Protein AF-A0A256W414-F1 (afdb_monomer)

Nearest PDB structures (foldseek):
  5o68-assembly1_C  TM=7.075E-01  e=1.251E+00  Pseudomonas sp. UK4
  5d5d-assembly1_A  TM=4.724E-01  e=5.550E-01  Pseudomonas aeruginosa PAO1
  7q5c-assembly1_XXX  TM=4.620E-01  e=3.123E+00  Escherichia coli K-12
  4rhb-assembly1_A  TM=3.582E-01  e=7.796E+00  Escherichia coli K-12

Structure (mmCIF, N/CA/C/O backbone):
data_AF-A0A256W414-F1
#
_entry.id   AF-A0A256W414-F1
#
loop_
_atom_site.group_PDB
_atom_site.id
_atom_site.type_symbol
_atom_site.label_atom_id
_atom_site.label_alt_id
_atom_site.label_comp_id
_atom_site.label_asym_id
_atom_site.label_entity_id
_atom_site.label_seq_id
_atom_site.pdbx_PDB_ins_code
_atom_site.Cartn_x
_atom_site.Cartn_y
_atom_site.Cartn_z
_atom_site.occupancy
_atom_site.B_iso_or_equiv
_atom_site.auth_seq_id
_atom_site.auth_comp_id
_atom_site.auth_asym_id
_atom_site.auth_atom_id
_atom_site.pdbx_PDB_model_num
ATOM 1 N N . MET A 1 1 ? -5.675 -9.596 -7.237 1.00 72.69 1 MET A N 1
ATOM 2 C CA . MET A 1 1 ? -6.186 -10.641 -6.319 1.00 72.69 1 MET A CA 1
ATOM 3 C C . MET A 1 1 ? -5.825 -10.254 -4.893 1.00 72.69 1 MET A C 1
ATOM 5 O O . MET A 1 1 ? -4.683 -9.869 -4.674 1.00 72.69 1 MET A O 1
ATOM 9 N N . ILE A 1 2 ? -6.773 -10.316 -3.954 1.00 82.19 2 ILE A N 1
ATOM 10 C CA . ILE A 1 2 ? -6.550 -9.974 -2.540 1.00 82.19 2 ILE A CA 1
ATOM 11 C C . ILE A 1 2 ? -6.856 -11.203 -1.688 1.00 82.19 2 ILE A C 1
ATOM 13 O O . ILE A 1 2 ? -7.938 -11.774 -1.798 1.00 82.19 2 ILE A O 1
ATOM 17 N N . THR A 1 3 ? -5.923 -11.563 -0.814 1.00 87.69 3 THR A N 1
ATOM 18 C CA . THR A 1 3 ? -6.083 -12.622 0.183 1.00 87.69 3 THR A CA 1
ATOM 19 C C . THR A 1 3 ? -5.864 -12.008 1.556 1.00 87.69 3 THR A C 1
ATOM 21 O O . THR A 1 3 ? -4.843 -11.363 1.788 1.00 87.69 3 THR A O 1
ATOM 24 N N . SER A 1 4 ? -6.806 -12.178 2.485 1.00 86.12 4 SER A N 1
ATOM 25 C CA . SER A 1 4 ? -6.678 -11.611 3.831 1.00 86.12 4 SER A CA 1
ATOM 26 C C . SER A 1 4 ? -7.163 -12.548 4.922 1.00 86.12 4 SER A C 1
ATOM 28 O O . SER A 1 4 ? -8.216 -13.164 4.788 1.00 86.12 4 SER A O 1
ATOM 30 N N . VAL A 1 5 ? -6.434 -12.564 6.033 1.00 89.31 5 VAL A N 1
ATOM 31 C CA . VAL A 1 5 ? -6.799 -13.228 7.283 1.00 89.31 5 VAL A CA 1
ATOM 32 C C . VAL A 1 5 ? -6.958 -12.149 8.351 1.00 89.31 5 VAL A C 1
ATOM 34 O O . VAL A 1 5 ? -6.053 -11.340 8.562 1.00 89.31 5 VAL A O 1
ATOM 37 N N . LYS A 1 6 ? -8.112 -12.105 9.024 1.00 87.25 6 LYS A N 1
ATOM 38 C CA . LYS A 1 6 ? -8.404 -11.126 10.081 1.00 87.25 6 LYS A CA 1
ATOM 39 C C . LYS A 1 6 ? -8.876 -11.832 11.352 1.00 87.25 6 LYS A C 1
ATOM 41 O O . LYS A 1 6 ? -9.764 -12.674 11.313 1.00 87.25 6 LYS A O 1
ATOM 46 N N . SER A 1 7 ? -8.277 -11.453 12.473 1.00 88.44 7 SER A N 1
ATOM 47 C CA . SER A 1 7 ? -8.686 -11.772 13.841 1.00 88.44 7 SER A CA 1
ATOM 48 C C . SER A 1 7 ? -9.165 -10.489 14.536 1.00 88.44 7 SER A C 1
ATOM 50 O O . SER A 1 7 ? -9.077 -9.399 13.972 1.00 88.44 7 SER A O 1
ATOM 52 N N . LYS A 1 8 ? -9.647 -10.586 15.781 1.00 85.00 8 LYS A N 1
ATOM 53 C CA . LYS A 1 8 ? -10.112 -9.424 16.564 1.00 85.00 8 LYS A CA 1
ATOM 54 C C . LYS A 1 8 ? -9.035 -8.347 16.752 1.00 85.00 8 LYS A C 1
ATOM 56 O O . LYS A 1 8 ? -9.370 -7.177 16.859 1.00 85.00 8 LYS A O 1
ATOM 61 N N . ARG A 1 9 ? -7.760 -8.744 16.816 1.00 89.50 9 ARG A N 1
ATOM 62 C CA . ARG A 1 9 ? -6.627 -7.842 17.105 1.00 89.50 9 ARG A CA 1
ATOM 63 C C . ARG A 1 9 ? -5.628 -7.685 15.968 1.00 89.50 9 ARG A C 1
ATOM 65 O O . ARG A 1 9 ? -4.828 -6.759 16.007 1.00 89.50 9 ARG A O 1
ATOM 72 N N . TYR A 1 10 ? -5.652 -8.581 14.987 1.00 92.38 10 TYR A N 1
ATOM 73 C CA . TYR A 1 10 ? -4.625 -8.654 13.953 1.00 92.38 10 TYR A CA 1
ATOM 74 C C . TYR A 1 10 ? -5.253 -8.849 12.586 1.00 92.38 10 TYR A C 1
ATOM 76 O O . TYR A 1 10 ? -6.241 -9.570 12.445 1.00 92.38 10 TYR A O 1
ATOM 84 N N . ARG A 1 11 ? -4.638 -8.264 11.567 1.00 92.25 11 ARG A N 1
ATOM 85 C CA . ARG A 1 11 ? -4.985 -8.483 10.169 1.00 92.25 11 ARG A CA 1
ATOM 86 C C . ARG A 1 11 ? -3.710 -8.712 9.383 1.00 92.25 11 ARG A C 1
ATOM 88 O O . ARG A 1 11 ? -2.759 -7.960 9.528 1.00 92.25 11 ARG A O 1
ATOM 95 N N . ILE A 1 12 ? -3.706 -9.717 8.527 1.00 93.75 12 ILE A N 1
ATOM 96 C CA . ILE A 1 12 ? -2.666 -9.894 7.522 1.00 93.75 12 ILE A CA 1
ATOM 97 C C . ILE A 1 12 ? -3.370 -9.943 6.179 1.00 93.75 12 ILE A C 1
ATOM 99 O O . ILE A 1 12 ? -4.326 -10.698 6.005 1.00 93.75 12 ILE A O 1
ATOM 103 N N . ALA A 1 13 ? -2.944 -9.112 5.239 1.00 93.06 13 ALA A N 1
ATOM 104 C CA . ALA A 1 13 ? -3.463 -9.134 3.884 1.00 93.06 13 ALA A CA 1
ATOM 105 C C . ALA A 1 13 ? -2.317 -9.080 2.883 1.00 93.06 13 ALA A C 1
ATOM 107 O O . ALA A 1 13 ? -1.340 -8.367 3.087 1.00 93.06 13 ALA A O 1
ATOM 108 N N . ALA A 1 14 ? -2.465 -9.828 1.801 1.00 93.12 14 ALA A N 1
ATOM 109 C CA . ALA A 1 14 ? -1.605 -9.767 0.641 1.00 93.12 14 ALA A CA 1
ATOM 110 C C . ALA A 1 14 ? -2.466 -9.431 -0.576 1.00 93.12 14 ALA A C 1
ATOM 112 O O . ALA A 1 14 ? -3.554 -9.975 -0.768 1.00 93.12 14 ALA A O 1
ATOM 113 N N . GLU A 1 15 ? -1.984 -8.512 -1.390 1.00 93.31 15 GLU A N 1
ATOM 114 C CA . GLU A 1 15 ? -2.635 -8.030 -2.590 1.00 93.31 15 GLU A CA 1
ATOM 115 C C . GLU A 1 15 ? -1.622 -8.071 -3.728 1.00 93.31 15 GLU A C 1
ATOM 117 O O . GLU A 1 15 ? -0.517 -7.546 -3.618 1.00 93.31 15 GLU A O 1
ATOM 122 N N . VAL A 1 16 ? -2.013 -8.722 -4.818 1.00 92.56 16 VAL A N 1
ATOM 123 C CA . VAL A 1 16 ? -1.269 -8.720 -6.075 1.00 92.56 16 VAL A CA 1
ATOM 124 C C . VAL A 1 16 ? -2.096 -7.959 -7.092 1.00 92.56 16 VAL A C 1
ATOM 126 O O . VAL A 1 16 ? -3.237 -8.345 -7.376 1.00 92.56 16 VAL A O 1
ATOM 129 N N . LEU A 1 17 ? -1.535 -6.884 -7.631 1.00 91.81 17 LEU A N 1
ATOM 130 C CA . LEU A 1 17 ? -2.190 -6.022 -8.601 1.00 91.81 17 LEU A CA 1
ATOM 131 C C . LEU A 1 17 ? -1.312 -5.896 -9.841 1.00 91.81 17 LEU A C 1
ATOM 133 O O . LEU A 1 17 ? -0.182 -5.429 -9.765 1.00 91.81 17 LEU A O 1
ATOM 137 N N . TYR A 1 18 ? -1.838 -6.314 -10.984 1.00 90.50 18 TYR A N 1
ATOM 138 C CA . TYR A 1 18 ? -1.239 -5.987 -12.270 1.00 90.50 18 TYR A CA 1
ATOM 139 C C . TYR A 1 18 ? -1.735 -4.604 -12.683 1.00 90.50 18 TYR A C 1
ATOM 141 O O . TYR A 1 18 ? -2.939 -4.349 -12.689 1.00 90.50 18 TYR A O 1
ATOM 149 N N . ASN A 1 19 ? -0.801 -3.704 -12.961 1.00 87.56 19 ASN A N 1
ATOM 150 C CA . ASN A 1 19 ? -1.082 -2.330 -13.324 1.00 87.56 19 ASN A CA 1
ATOM 151 C C . ASN A 1 19 ? -0.631 -2.112 -14.766 1.00 87.56 19 ASN A C 1
ATOM 153 O O . ASN A 1 19 ? 0.549 -1.837 -15.000 1.00 87.56 19 ASN A O 1
ATOM 157 N N . TYR A 1 20 ? -1.586 -2.239 -15.687 1.00 87.25 20 TYR A N 1
ATOM 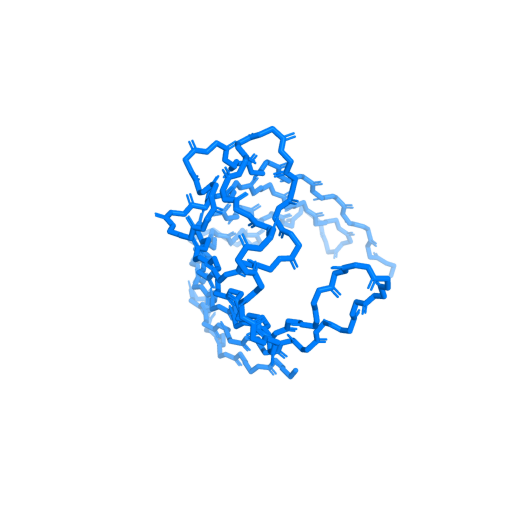158 C CA . TYR A 1 20 ? -1.403 -1.873 -17.086 1.00 87.25 20 TYR A CA 1
ATOM 159 C C . TYR A 1 20 ? -1.188 -0.363 -17.180 1.00 87.25 20 TYR A C 1
ATOM 161 O O . TYR A 1 20 ? -1.997 0.411 -16.652 1.00 87.25 20 TYR A O 1
ATOM 169 N N . ARG A 1 21 ? -0.085 0.060 -17.791 1.00 82.19 21 ARG A N 1
ATOM 170 C CA . ARG A 1 21 ? 0.241 1.475 -17.987 1.00 82.19 21 ARG A CA 1
ATOM 171 C C . ARG A 1 21 ? 0.434 1.740 -19.478 1.00 82.19 21 ARG A C 1
ATOM 173 O O . ARG A 1 21 ? 0.844 0.868 -20.227 1.00 82.19 21 ARG A O 1
ATOM 180 N N . ALA A 1 22 ? 0.042 2.932 -19.913 1.00 75.94 22 ALA A N 1
ATOM 181 C CA . ALA A 1 22 ? 0.145 3.341 -21.308 1.00 75.94 22 ALA A CA 1
ATOM 182 C C . ALA A 1 22 ? 1.381 4.227 -21.532 1.00 75.94 22 ALA A C 1
ATOM 184 O O . ALA A 1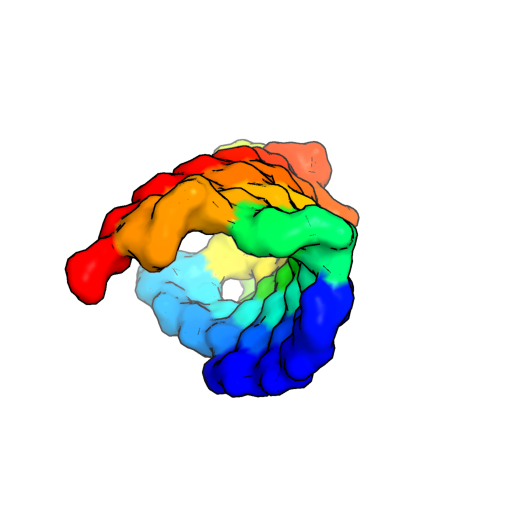 22 ? 1.986 4.719 -20.577 1.00 75.94 22 ALA A O 1
ATOM 185 N N . GLU A 1 23 ? 1.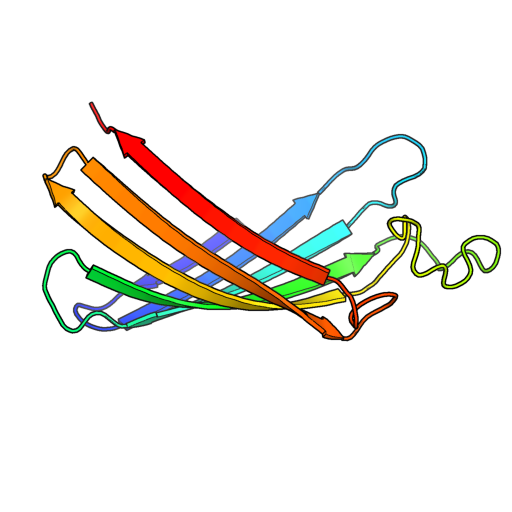677 4.479 -22.809 1.00 73.44 23 GLU A N 1
ATOM 186 C CA . GLU A 1 23 ? 2.718 5.401 -23.278 1.00 73.44 23 GLU A CA 1
ATOM 187 C C . GLU A 1 23 ? 4.137 4.943 -22.909 1.00 73.44 23 GLU A C 1
ATOM 189 O O . GLU A 1 23 ? 4.547 3.849 -23.284 1.00 73.44 23 GLU A O 1
ATOM 194 N N . GLU A 1 24 ? 4.905 5.790 -22.226 1.00 67.81 24 GLU A N 1
ATOM 195 C CA . GLU A 1 24 ? 6.301 5.537 -21.868 1.00 67.81 24 GLU A CA 1
ATOM 196 C C . GLU A 1 24 ? 6.433 4.754 -20.554 1.00 67.81 24 GLU A C 1
ATOM 198 O O . GLU A 1 24 ? 7.535 4.397 -20.157 1.00 67.81 24 GLU A O 1
ATOM 203 N N . PHE A 1 25 ? 5.334 4.467 -19.852 1.00 73.50 25 PHE A N 1
ATOM 204 C CA . PHE A 1 25 ? 5.384 3.738 -18.589 1.00 73.50 25 PHE A CA 1
ATOM 205 C C . PHE A 1 25 ? 5.296 2.232 -18.808 1.00 73.50 25 PHE A C 1
ATOM 207 O O . PHE A 1 25 ? 4.273 1.728 -19.260 1.00 73.50 25 PHE A O 1
ATOM 214 N N . SER A 1 26 ? 6.315 1.517 -18.341 1.00 80.50 26 SER A N 1
ATOM 215 C CA . SER A 1 26 ? 6.308 0.052 -18.309 1.00 80.50 26 SER A CA 1
ATOM 216 C C . SER A 1 26 ? 5.121 -0.527 -17.555 1.00 80.50 26 SER A C 1
ATOM 218 O O . SER A 1 26 ? 4.723 -0.022 -16.502 1.00 80.50 26 SER A O 1
ATOM 220 N N . ASP A 1 27 ? 4.611 -1.666 -17.988 1.00 87.94 27 ASP A N 1
ATOM 221 C CA . ASP A 1 27 ? 3.704 -2.430 -17.139 1.00 87.94 27 ASP A CA 1
ATOM 222 C C . ASP A 1 27 ? 4.378 -2.843 -15.829 1.00 87.94 27 ASP A C 1
ATOM 224 O O . ASP A 1 27 ? 5.577 -3.137 -15.769 1.00 87.94 27 ASP A O 1
ATOM 228 N N . ARG A 1 28 ? 3.596 -2.872 -14.744 1.00 88.31 28 ARG A N 1
ATOM 229 C CA . ARG A 1 28 ? 4.114 -3.283 -13.435 1.00 88.31 28 ARG A CA 1
ATOM 230 C C . ARG A 1 28 ? 3.200 -4.246 -12.705 1.00 88.31 28 ARG A C 1
ATOM 232 O O . ARG A 1 28 ? 1.978 -4.108 -12.709 1.00 88.31 28 ARG A O 1
ATOM 239 N N . LEU A 1 29 ? 3.820 -5.165 -11.984 1.00 90.94 29 LEU A N 1
ATOM 240 C CA . LEU A 1 29 ? 3.183 -6.014 -10.996 1.00 90.94 29 LEU A CA 1
ATOM 241 C C . LEU A 1 29 ? 3.463 -5.448 -9.602 1.00 90.94 29 LEU A C 1
ATOM 243 O O . LEU A 1 29 ? 4.604 -5.232 -9.209 1.00 90.94 29 LEU A O 1
ATOM 247 N N . LEU A 1 30 ? 2.405 -5.174 -8.852 1.00 91.25 30 LEU A N 1
ATOM 248 C CA . LEU A 1 30 ? 2.461 -4.649 -7.496 1.00 91.25 30 LEU A CA 1
ATOM 249 C C . LEU A 1 30 ? 2.134 -5.771 -6.516 1.00 91.25 30 LEU A C 1
ATOM 251 O O . LEU A 1 30 ? 1.024 -6.302 -6.520 1.00 91.25 30 LEU A O 1
ATOM 255 N N . LEU A 1 31 ? 3.091 -6.102 -5.658 1.00 93.69 31 LEU A N 1
ATOM 256 C CA . LEU A 1 31 ? 2.900 -6.960 -4.497 1.00 93.69 31 LEU A CA 1
ATOM 257 C C . LEU A 1 31 ? 2.756 -6.073 -3.272 1.00 93.69 31 LEU A C 1
ATOM 259 O O . LEU A 1 31 ? 3.610 -5.237 -2.999 1.00 93.69 31 LEU A O 1
ATOM 263 N N . LYS A 1 32 ? 1.684 -6.246 -2.518 1.00 94.12 32 LYS A N 1
ATOM 264 C CA . LYS A 1 32 ? 1.387 -5.426 -1.354 1.00 94.12 32 LYS A CA 1
ATOM 265 C C . LYS A 1 32 ? 1.029 -6.318 -0.184 1.00 94.12 32 LYS A C 1
ATOM 267 O O . LYS A 1 32 ? 0.048 -7.049 -0.240 1.00 94.12 32 LYS A O 1
ATOM 272 N N . THR A 1 33 ? 1.793 -6.210 0.887 1.00 95.12 33 THR A N 1
ATOM 273 C CA . THR A 1 33 ? 1.569 -6.926 2.137 1.00 95.12 33 THR A CA 1
ATOM 274 C C . THR A 1 33 ? 1.218 -5.924 3.224 1.00 95.12 33 THR A C 1
ATOM 276 O O . THR A 1 33 ? 1.869 -4.893 3.377 1.00 95.12 33 THR A O 1
ATOM 279 N N . LEU A 1 34 ? 0.166 -6.219 3.974 1.00 94.44 34 LEU A N 1
ATOM 280 C CA . LEU A 1 34 ? -0.384 -5.369 5.015 1.00 94.44 34 LEU A CA 1
ATOM 281 C C . LEU A 1 34 ? -0.471 -6.158 6.314 1.00 94.44 34 LE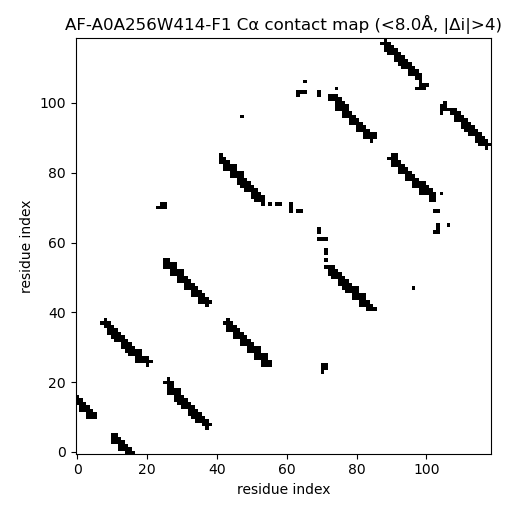U A C 1
ATOM 283 O O . LEU A 1 34 ? -1.047 -7.245 6.344 1.00 94.44 34 LEU A O 1
ATOM 287 N N . PHE A 1 35 ? 0.045 -5.566 7.386 1.00 95.19 35 PHE A N 1
ATOM 288 C CA . PHE A 1 35 ? -0.050 -6.079 8.748 1.00 95.19 35 PHE A CA 1
ATOM 289 C C . PHE A 1 35 ? -0.790 -5.060 9.610 1.00 95.19 35 PHE A C 1
ATOM 291 O O . PHE A 1 35 ? -0.261 -3.995 9.904 1.00 95.19 35 PHE A O 1
ATOM 298 N N . GLY A 1 36 ? -2.026 -5.364 9.985 1.00 94.25 36 GLY A N 1
ATOM 299 C CA . GLY A 1 36 ? -2.881 -4.535 10.824 1.00 94.25 36 GLY A CA 1
ATOM 300 C C . GLY A 1 36 ? -2.880 -4.998 12.275 1.00 94.25 36 GLY A C 1
ATOM 301 O O . GLY A 1 36 ? -2.921 -6.199 12.552 1.00 94.25 36 GLY A O 1
ATOM 302 N N . LEU A 1 37 ? -2.882 -4.039 13.193 1.00 94.75 37 LEU A N 1
ATOM 303 C CA . LEU A 1 37 ? -3.036 -4.229 14.625 1.00 94.75 37 LEU A CA 1
ATOM 304 C C . LEU A 1 37 ? -4.135 -3.302 15.150 1.00 94.75 37 LEU A C 1
ATOM 306 O O . LEU A 1 37 ? -4.135 -2.095 14.903 1.00 94.75 37 LEU A O 1
ATOM 310 N N . THR A 1 38 ? -5.052 -3.880 15.916 1.00 93.44 38 THR A N 1
ATOM 311 C CA . THR A 1 38 ? -6.170 -3.182 16.552 1.00 93.44 38 THR A CA 1
ATOM 312 C C . THR A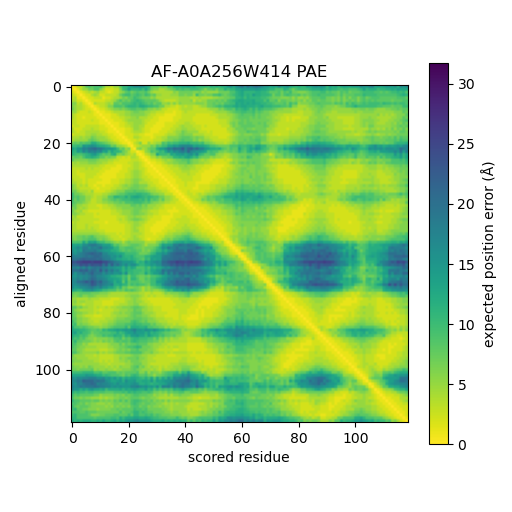 1 38 ? -6.044 -3.329 18.064 1.00 93.44 38 THR A C 1
ATOM 314 O O . THR A 1 38 ? -6.101 -4.440 18.593 1.00 93.44 38 THR A O 1
ATOM 317 N N . SER A 1 39 ? -5.856 -2.199 18.750 1.00 86.75 39 SER A N 1
ATOM 318 C CA . SER A 1 39 ? -5.814 -2.124 20.220 1.00 86.75 39 SER A CA 1
ATOM 319 C C . SER A 1 39 ? -7.118 -1.564 20.797 1.00 86.75 39 SER A C 1
ATOM 321 O O . SER A 1 39 ? -7.624 -2.074 21.793 1.00 86.75 39 SER A O 1
ATOM 323 N N . VAL A 1 40 ? -7.693 -0.560 20.128 1.00 88.75 40 VAL A N 1
ATOM 324 C CA . VAL A 1 40 ? -8.970 0.073 20.484 1.00 88.75 40 VAL A CA 1
ATOM 325 C C . VAL A 1 40 ? -9.994 -0.248 19.402 1.00 88.75 40 VAL A C 1
ATOM 327 O O . VAL A 1 40 ? -9.647 -0.285 18.218 1.00 88.75 40 VAL A O 1
ATOM 330 N N . GLU A 1 41 ? -11.249 -0.475 19.791 1.00 85.38 41 GLU A N 1
ATOM 331 C CA . GLU A 1 41 ? -12.340 -0.679 18.835 1.00 85.38 41 GLU A CA 1
ATOM 332 C C . GLU A 1 41 ? -12.382 0.443 17.793 1.00 85.38 41 GLU A C 1
ATOM 334 O O . GLU A 1 41 ? -12.069 1.597 18.080 1.00 85.38 41 GLU A O 1
ATOM 339 N N . ASN A 1 42 ? -12.737 0.081 16.559 1.00 87.81 42 ASN A N 1
ATOM 340 C CA . ASN A 1 42 ? -12.839 1.005 15.429 1.00 87.81 42 ASN A CA 1
ATOM 341 C C . ASN A 1 42 ? -11.536 1.724 15.038 1.00 87.81 42 ASN A C 1
ATOM 343 O O . ASN A 1 42 ? -11.571 2.657 14.240 1.00 87.81 42 ASN A O 1
ATOM 347 N N . THR A 1 43 ? -10.379 1.267 15.526 1.00 92.12 43 THR A N 1
ATOM 348 C CA . THR A 1 43 ? -9.066 1.758 15.087 1.00 92.12 43 THR A CA 1
ATOM 349 C C . THR A 1 43 ? -8.183 0.621 14.582 1.00 92.12 43 THR A C 1
ATOM 351 O O . THR A 1 43 ? -8.242 -0.512 15.066 1.00 92.12 43 THR A O 1
ATOM 354 N N . GLU A 1 44 ? -7.352 0.898 13.585 1.00 93.44 44 GLU A N 1
ATOM 355 C CA . GLU A 1 44 ? -6.396 -0.074 13.056 1.00 93.44 44 GLU A CA 1
ATOM 356 C C . GLU A 1 44 ? -5.119 0.641 12.618 1.00 93.44 44 GLU A C 1
ATOM 358 O O . GLU A 1 44 ? -5.130 1.430 11.670 1.00 93.44 44 GLU A O 1
ATOM 363 N N . LEU A 1 45 ? -4.011 0.339 13.294 1.00 94.75 45 LEU A N 1
ATOM 364 C CA . LEU A 1 45 ? -2.679 0.706 12.830 1.00 94.75 45 LEU A CA 1
ATOM 365 C C . LEU A 1 45 ? -2.198 -0.379 11.871 1.00 94.75 45 LEU A C 1
ATOM 367 O O . LEU A 1 45 ? -2.182 -1.554 12.220 1.00 94.75 45 LEU A O 1
ATOM 371 N N . GLN A 1 46 ? -1.796 0.001 10.671 1.00 95.06 46 GLN A N 1
ATOM 372 C CA . GLN A 1 46 ? -1.347 -0.906 9.630 1.00 95.06 46 GLN A CA 1
ATOM 373 C C . GLN A 1 46 ? 0.080 -0.572 9.238 1.00 95.06 46 GLN A C 1
ATOM 375 O O . GLN A 1 46 ? 0.401 0.579 8.972 1.00 95.06 46 GLN A O 1
ATOM 380 N N . MET A 1 47 ? 0.912 -1.593 9.143 1.00 95.62 47 MET A N 1
ATOM 381 C CA . MET A 1 47 ? 2.182 -1.551 8.443 1.00 95.62 47 MET A CA 1
ATOM 382 C C . MET A 1 47 ? 1.964 -2.050 7.016 1.00 95.62 47 MET A C 1
ATOM 384 O O . MET A 1 47 ? 1.242 -3.024 6.791 1.00 95.62 47 MET A O 1
ATOM 388 N N . LEU A 1 48 ? 2.581 -1.374 6.057 1.00 94.69 48 LEU A N 1
ATOM 389 C CA . LEU A 1 48 ? 2.465 -1.633 4.633 1.00 94.69 48 LEU A CA 1
ATOM 390 C C . LEU A 1 48 ? 3.855 -1.888 4.056 1.00 94.69 48 LEU A C 1
ATOM 392 O O . LEU A 1 48 ? 4.750 -1.064 4.209 1.00 94.69 48 LEU A O 1
ATOM 396 N N . ILE A 1 49 ? 4.010 -3.003 3.351 1.00 94.81 49 ILE A N 1
ATOM 397 C CA . ILE A 1 49 ? 5.169 -3.288 2.508 1.00 94.81 49 ILE A CA 1
ATOM 398 C C . ILE A 1 49 ? 4.646 -3.434 1.089 1.00 94.81 49 ILE A C 1
ATOM 400 O O . ILE A 1 49 ? 3.758 -4.250 0.840 1.00 94.81 49 ILE A O 1
ATOM 404 N N . LYS A 1 50 ? 5.168 -2.648 0.156 1.00 92.88 50 LYS A N 1
ATOM 405 C CA . LYS A 1 50 ? 4.765 -2.698 -1.246 1.00 92.88 50 LYS A CA 1
ATOM 406 C C . LYS A 1 50 ? 5.996 -2.855 -2.118 1.00 92.88 50 LYS A C 1
ATOM 408 O O . LYS A 1 50 ? 6.897 -2.037 -2.063 1.00 92.88 50 LYS A O 1
ATOM 413 N N . TYR A 1 51 ? 6.010 -3.887 -2.942 1.00 92.25 51 TYR A N 1
ATOM 414 C CA . TYR A 1 51 ? 7.022 -4.101 -3.958 1.00 92.25 51 TYR A CA 1
ATOM 415 C C . TYR A 1 51 ? 6.407 -3.888 -5.338 1.00 92.25 51 TYR A C 1
ATOM 417 O O . TYR A 1 51 ? 5.395 -4.502 -5.676 1.00 92.25 51 TYR A O 1
ATOM 425 N N . ALA A 1 52 ? 6.995 -2.994 -6.120 1.00 89.75 52 ALA A N 1
ATOM 426 C CA . ALA A 1 52 ? 6.657 -2.778 -7.513 1.00 89.75 52 ALA A CA 1
ATOM 427 C C . ALA A 1 52 ? 7.707 -3.455 -8.388 1.00 89.75 52 ALA A C 1
ATOM 429 O O . ALA A 1 52 ? 8.887 -3.145 -8.271 1.00 89.75 52 ALA A O 1
ATOM 430 N N . PHE A 1 53 ? 7.260 -4.360 -9.251 1.00 89.62 53 PHE A N 1
ATOM 431 C CA . PHE A 1 53 ? 8.080 -5.063 -10.223 1.00 89.62 53 PHE A CA 1
ATOM 432 C C . PHE A 1 53 ? 7.713 -4.602 -11.633 1.00 89.62 53 PHE A C 1
ATOM 434 O O . PHE A 1 53 ? 6.568 -4.754 -12.054 1.00 89.62 53 PHE A O 1
ATOM 441 N N . CYS A 1 54 ? 8.669 -4.029 -12.347 1.00 87.75 54 CYS A N 1
ATOM 442 C CA . CYS A 1 54 ? 8.584 -3.702 -13.761 1.00 87.75 54 CYS A CA 1
ATOM 443 C C . CYS A 1 54 ? 8.632 -4.994 -14.586 1.00 87.75 54 CYS A C 1
ATOM 445 O O . CYS A 1 54 ? 9.509 -5.828 -14.375 1.00 87.75 54 CYS A O 1
ATOM 447 N N . LEU A 1 55 ? 7.678 -5.170 -15.501 1.00 85.94 55 LEU A N 1
ATOM 448 C CA . LEU A 1 55 ? 7.586 -6.368 -16.346 1.00 85.94 55 LEU A CA 1
ATOM 449 C C . LEU A 1 55 ? 8.371 -6.245 -17.658 1.00 85.94 55 LEU A C 1
ATOM 451 O O . LEU A 1 55 ? 8.539 -7.238 -18.359 1.00 85.94 55 LEU A O 1
ATOM 455 N N . GLU A 1 56 ? 8.847 -5.045 -17.979 1.00 82.25 56 GLU A N 1
ATOM 456 C CA . GLU A 1 56 ? 9.687 -4.776 -19.143 1.00 82.25 56 GLU A CA 1
ATOM 457 C C . GLU A 1 56 ? 11.169 -4.726 -18.769 1.00 82.25 56 GLU A C 1
ATOM 459 O O . GLU A 1 56 ? 11.527 -4.343 -17.650 1.00 82.25 56 GLU A O 1
ATOM 464 N N . ASP A 1 57 ? 12.027 -5.067 -19.733 1.00 72.56 57 ASP A N 1
ATOM 465 C CA . ASP A 1 57 ? 13.475 -4.967 -19.584 1.00 72.56 57 ASP A CA 1
ATOM 466 C C . ASP A 1 57 ? 13.913 -3.516 -19.362 1.00 72.56 57 ASP A C 1
ATOM 468 O O . ASP A 1 57 ? 13.406 -2.575 -19.980 1.00 72.56 57 ASP A O 1
ATOM 472 N N . TYR A 1 58 ? 14.902 -3.344 -18.485 1.00 69.94 58 TYR A N 1
ATOM 473 C CA . TYR A 1 58 ? 15.473 -2.037 -18.197 1.00 69.94 58 TYR A CA 1
ATOM 474 C C . TYR A 1 58 ? 16.115 -1.441 -19.453 1.00 69.94 58 TYR A C 1
ATOM 476 O O . TYR A 1 58 ? 17.040 -2.013 -20.035 1.00 69.94 58 TYR A O 1
ATOM 484 N N . LYS A 1 59 ? 15.653 -0.252 -19.841 1.00 69.00 59 LYS A N 1
ATOM 485 C CA . LYS A 1 59 ? 16.224 0.517 -20.943 1.00 69.00 59 LYS A CA 1
ATOM 486 C C . LYS A 1 59 ? 17.250 1.519 -20.390 1.00 69.00 59 LYS A C 1
ATOM 488 O O . LYS A 1 59 ? 16.861 2.433 -19.663 1.00 69.00 59 LYS A O 1
ATOM 493 N N . PRO A 1 60 ? 18.545 1.399 -20.740 1.00 65.31 60 PRO A N 1
ATOM 494 C CA . PRO A 1 60 ? 19.622 2.221 -20.168 1.00 65.31 60 PRO A CA 1
ATOM 495 C C . PRO A 1 60 ? 19.526 3.716 -20.508 1.00 65.31 60 PRO A C 1
ATOM 497 O O . PRO A 1 60 ? 20.168 4.544 -19.871 1.00 65.31 60 PRO A O 1
ATOM 500 N N . GLU A 1 61 ? 18.712 4.069 -21.496 1.00 65.31 61 GLU A N 1
ATOM 501 C CA . GLU A 1 61 ? 18.371 5.441 -21.880 1.00 65.31 61 GLU A CA 1
ATOM 502 C C . GLU A 1 61 ? 17.512 6.173 -20.829 1.00 65.31 61 GLU A C 1
ATOM 504 O O . GLU A 1 61 ? 17.524 7.402 -20.782 1.00 65.31 61 GLU A O 1
ATOM 509 N N . TYR A 1 62 ? 16.882 5.447 -19.900 1.00 63.97 62 TYR A N 1
ATOM 510 C CA . TYR A 1 62 ? 16.163 6.004 -18.748 1.00 63.97 62 TYR A CA 1
ATOM 511 C C . TYR A 1 62 ? 17.011 5.916 -17.476 1.00 63.97 62 TYR A C 1
ATOM 513 O O . TYR A 1 62 ? 16.606 5.385 -16.438 1.00 63.97 62 TYR A O 1
ATOM 521 N N . LEU A 1 63 ? 18.240 6.423 -17.599 1.00 60.94 63 LEU A N 1
ATOM 522 C CA . LEU A 1 63 ? 19.223 6.516 -16.528 1.00 60.94 63 LEU A CA 1
ATOM 523 C C . LEU A 1 63 ? 18.646 7.273 -15.319 1.00 60.94 63 LEU A C 1
ATOM 525 O O . LEU A 1 63 ? 17.891 8.232 -15.480 1.00 60.94 63 LEU A O 1
ATOM 529 N N . PHE A 1 64 ? 19.051 6.865 -14.113 1.00 63.38 64 PHE A N 1
ATOM 530 C CA . PHE A 1 64 ? 18.708 7.509 -12.842 1.00 63.38 64 PHE A CA 1
ATOM 531 C C . PHE A 1 64 ? 18.715 9.047 -12.946 1.00 63.38 64 PHE A C 1
ATOM 533 O O . PHE A 1 64 ? 19.768 9.669 -13.106 1.00 63.38 64 PHE A O 1
ATOM 540 N N . ASN A 1 65 ? 17.534 9.663 -12.837 1.00 67.94 65 ASN A N 1
ATOM 541 C CA . ASN A 1 65 ? 17.371 11.112 -12.796 1.00 67.94 65 ASN A CA 1
ATOM 542 C C . ASN A 1 65 ? 16.496 11.497 -11.596 1.00 67.94 65 ASN A C 1
ATOM 544 O O . ASN A 1 65 ? 15.278 11.336 -11.667 1.00 67.94 65 ASN A O 1
ATOM 548 N N . PRO A 1 66 ? 17.058 12.080 -10.523 1.00 63.59 66 PRO A N 1
ATOM 549 C CA . PRO A 1 66 ? 16.321 12.387 -9.295 1.00 63.59 66 PRO A CA 1
ATOM 550 C C . PRO A 1 66 ? 15.246 13.474 -9.461 1.00 63.59 66 PRO A C 1
ATOM 552 O O . PRO A 1 66 ? 14.522 13.758 -8.510 1.00 63.59 66 PRO A O 1
ATOM 555 N N . ARG A 1 67 ? 15.159 14.115 -10.636 1.00 68.19 67 ARG A N 1
ATOM 556 C CA . ARG A 1 67 ? 14.161 15.145 -10.967 1.00 68.19 67 ARG A CA 1
ATOM 557 C C . ARG A 1 67 ? 13.003 14.628 -11.822 1.00 68.19 67 ARG A C 1
ATOM 559 O O . ARG A 1 67 ? 12.114 15.412 -12.141 1.00 68.19 67 ARG A O 1
ATOM 566 N N . GLN A 1 68 ? 13.027 13.362 -12.230 1.00 65.38 68 GLN A N 1
ATOM 567 C CA . GLN A 1 68 ? 12.000 12.754 -13.075 1.00 65.38 68 GLN A CA 1
ATOM 568 C C . GLN A 1 68 ? 11.433 11.504 -12.401 1.00 65.38 68 GLN A C 1
ATOM 570 O O . GLN A 1 68 ? 12.142 10.793 -11.687 1.00 65.38 68 GLN A O 1
ATOM 575 N N . GLU A 1 69 ? 10.146 11.235 -12.621 1.00 62.97 69 GLU A N 1
ATOM 576 C CA . GLU A 1 69 ? 9.594 9.924 -12.288 1.00 62.97 69 GLU A CA 1
ATOM 577 C C . GLU A 1 69 ? 10.225 8.878 -13.204 1.00 62.97 69 GLU A C 1
ATOM 579 O O . GLU A 1 69 ? 10.310 9.062 -14.417 1.00 62.97 69 GLU A O 1
ATOM 584 N N . ILE A 1 70 ? 10.692 7.780 -12.615 1.00 67.25 70 ILE A N 1
ATOM 585 C CA . ILE A 1 70 ? 11.341 6.725 -13.384 1.00 67.25 70 ILE A CA 1
ATOM 586 C C . ILE A 1 70 ? 10.264 5.820 -13.966 1.00 67.25 70 ILE A C 1
ATOM 588 O O . ILE A 1 70 ? 9.552 5.109 -13.252 1.00 67.25 70 ILE A O 1
ATOM 592 N N . PHE A 1 71 ? 10.186 5.845 -15.289 1.00 68.62 71 PHE A N 1
ATOM 593 C CA . PHE A 1 71 ? 9.251 5.077 -16.100 1.00 68.62 71 PHE A CA 1
ATOM 594 C C . PHE A 1 71 ? 9.466 3.546 -16.001 1.00 68.62 71 PHE A C 1
ATOM 596 O O . PHE A 1 71 ? 8.497 2.786 -16.097 1.00 68.62 71 PHE A O 1
ATOM 603 N N . TRP A 1 72 ? 10.696 3.097 -15.701 1.00 71.06 72 TRP A N 1
ATOM 604 C CA . TRP A 1 72 ? 11.099 1.697 -15.461 1.00 71.06 72 TRP A CA 1
ATOM 605 C C . TRP A 1 72 ? 11.859 1.580 -14.135 1.00 71.06 72 TRP A C 1
ATOM 607 O O . TRP A 1 72 ? 13.064 1.803 -14.095 1.00 71.06 72 TRP A O 1
ATOM 617 N N . SER A 1 73 ? 11.175 1.264 -13.035 1.00 75.06 73 SER A N 1
ATOM 618 C CA . SER A 1 73 ? 11.853 1.029 -11.752 1.00 75.06 73 SER A CA 1
ATOM 619 C C . SER A 1 73 ? 11.192 -0.076 -10.943 1.00 75.06 73 SER A C 1
ATOM 621 O O . SER A 1 73 ? 9.962 -0.200 -10.894 1.00 75.06 73 SER A O 1
ATOM 623 N N . AS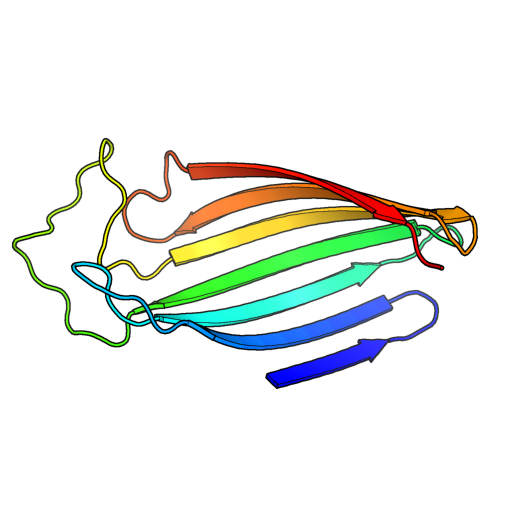N A 1 74 ? 12.043 -0.871 -10.297 1.00 85.50 74 ASN A N 1
ATOM 624 C CA . ASN A 1 74 ? 11.641 -1.800 -9.255 1.00 85.50 74 ASN A CA 1
ATOM 625 C C . ASN A 1 74 ? 11.805 -1.101 -7.913 1.00 85.50 74 ASN A C 1
ATOM 627 O O . ASN A 1 74 ? 12.929 -0.779 -7.538 1.00 85.50 74 ASN A O 1
ATOM 631 N N . ASN A 1 75 ? 10.711 -0.907 -7.181 1.00 87.25 75 ASN A N 1
ATOM 632 C CA . ASN A 1 75 ? 10.739 -0.146 -5.934 1.00 87.25 75 ASN A CA 1
ATOM 633 C C . ASN A 1 75 ? 10.164 -0.962 -4.785 1.00 87.25 75 ASN A C 1
ATOM 635 O O . ASN A 1 75 ? 9.165 -1.666 -4.940 1.00 87.25 75 ASN A O 1
ATOM 639 N N 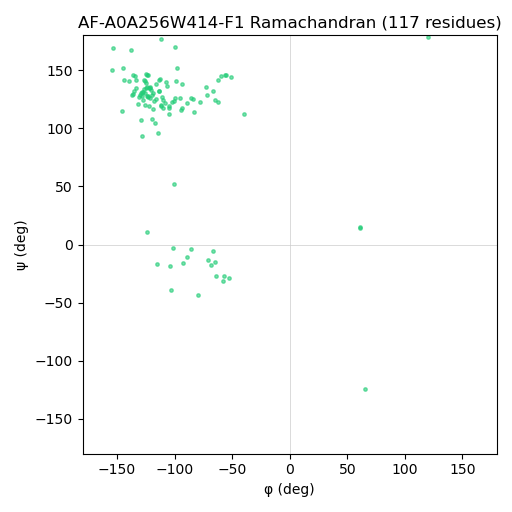. LEU A 1 76 ? 10.789 -0.835 -3.620 1.00 90.44 76 LEU A N 1
ATOM 640 C CA . LEU A 1 76 ? 10.263 -1.326 -2.360 1.00 90.44 76 LEU A CA 1
ATOM 641 C C . LEU A 1 76 ? 9.876 -0.127 -1.503 1.00 90.44 76 LEU A C 1
ATOM 643 O O . LEU A 1 76 ? 10.721 0.670 -1.098 1.00 90.44 76 LEU A O 1
ATOM 647 N N . ASP A 1 77 ? 8.592 -0.050 -1.199 1.00 91.38 77 ASP A N 1
ATOM 648 C CA . ASP A 1 77 ? 7.997 0.975 -0.370 1.00 91.38 77 ASP A CA 1
ATOM 649 C C . ASP A 1 77 ? 7.612 0.382 0.988 1.00 91.38 77 ASP A C 1
ATOM 651 O O . ASP A 1 77 ? 7.074 -0.728 1.087 1.00 91.38 77 ASP A O 1
ATOM 655 N N . PHE A 1 78 ? 7.849 1.155 2.038 1.00 93.44 78 PHE A N 1
ATOM 656 C CA . PHE A 1 78 ? 7.464 0.844 3.403 1.00 93.44 78 PHE A CA 1
ATOM 657 C C . PHE A 1 78 ? 6.618 1.978 3.966 1.00 93.44 78 PHE A C 1
ATOM 659 O O . PHE A 1 78 ? 6.952 3.151 3.811 1.00 93.44 78 PHE A O 1
ATOM 666 N N . GLY A 1 79 ? 5.521 1.651 4.636 1.00 94.00 79 GLY A N 1
ATOM 667 C CA . GLY A 1 79 ? 4.628 2.668 5.163 1.00 94.00 79 GLY A CA 1
ATOM 668 C C . GLY A 1 79 ? 3.836 2.237 6.378 1.00 94.00 79 GLY A C 1
ATOM 669 O O . GLY A 1 79 ? 3.762 1.060 6.733 1.00 94.00 79 GLY A O 1
ATOM 670 N N . PHE A 1 80 ? 3.201 3.228 6.986 1.00 94.88 80 PHE A N 1
ATOM 671 C CA . PHE A 1 80 ? 2.241 3.049 8.057 1.00 94.88 80 PHE A CA 1
ATOM 672 C C . PHE A 1 80 ? 0.945 3.762 7.710 1.00 94.88 80 PHE A C 1
ATOM 674 O O . PHE A 1 80 ? 0.968 4.868 7.179 1.00 94.88 80 PHE A O 1
ATOM 681 N N . ASN A 1 81 ? -0.180 3.146 8.049 1.00 94.00 81 ASN A N 1
ATOM 682 C CA . ASN A 1 81 ? -1.500 3.742 7.942 1.00 94.00 81 ASN A CA 1
ATOM 683 C C . ASN A 1 81 ? -2.220 3.637 9.279 1.00 94.00 81 ASN A C 1
ATOM 685 O O . ASN A 1 81 ? -2.272 2.571 9.884 1.00 94.00 81 ASN A O 1
ATOM 689 N N . PHE A 1 82 ? -2.827 4.723 9.717 1.00 94.56 82 PHE A N 1
ATOM 690 C CA . PHE A 1 82 ? -3.759 4.743 10.821 1.00 94.56 82 PHE A CA 1
ATOM 691 C C . PHE A 1 82 ? -5.174 4.876 10.269 1.00 94.56 82 PHE A C 1
ATOM 693 O O . PHE A 1 82 ? -5.497 5.852 9.595 1.00 94.56 82 PHE A O 1
ATOM 700 N N . ASN A 1 83 ? -6.007 3.879 10.545 1.00 92.56 83 ASN A N 1
ATOM 701 C CA . ASN A 1 83 ? -7.418 3.877 10.190 1.00 92.56 83 ASN A CA 1
ATOM 702 C C . ASN A 1 83 ? -8.252 4.088 11.442 1.00 92.56 83 ASN A C 1
ATOM 704 O O . ASN A 1 83 ? -8.011 3.451 12.469 1.00 92.56 83 ASN A O 1
ATOM 708 N N . MET A 1 84 ? -9.263 4.933 11.330 1.00 92.56 84 MET A N 1
ATOM 709 C CA . MET A 1 84 ? -10.228 5.201 12.378 1.00 92.56 84 MET A CA 1
ATOM 710 C C . MET A 1 84 ? -11.622 5.239 11.771 1.00 92.56 84 MET A C 1
ATOM 712 O O . MET A 1 84 ? -11.871 5.947 10.798 1.00 92.56 84 MET A O 1
ATOM 716 N N . ARG A 1 85 ? -12.543 4.496 12.370 1.00 90.19 85 ARG A N 1
ATOM 717 C CA . ARG A 1 85 ? -13.962 4.542 12.050 1.00 90.19 85 ARG A CA 1
ATOM 718 C C . ARG A 1 85 ? -14.679 5.301 13.164 1.00 90.19 85 ARG A C 1
ATOM 720 O O . ARG A 1 85 ? -14.709 4.849 14.302 1.00 90.19 85 ARG A O 1
ATOM 727 N N . PHE A 1 86 ? -15.203 6.480 12.850 1.00 85.44 86 PHE A N 1
ATOM 728 C CA . PHE A 1 86 ? -15.874 7.337 13.837 1.00 85.44 86 PHE A CA 1
ATOM 729 C C . PHE A 1 86 ? -17.302 6.868 14.106 1.00 85.44 86 PHE A C 1
ATOM 731 O O . PHE A 1 86 ? -17.749 6.810 15.246 1.00 85.44 86 PHE A O 1
ATOM 738 N N . LEU A 1 87 ? -18.001 6.530 13.026 1.00 85.94 87 LEU A N 1
ATOM 739 C CA . LEU A 1 87 ? -19.357 5.996 12.994 1.00 85.94 87 LEU A CA 1
ATOM 740 C C . LEU A 1 87 ? -19.377 4.867 11.964 1.00 85.94 87 LEU A C 1
ATOM 742 O O . LEU A 1 87 ? -18.454 4.767 11.155 1.00 85.94 87 LEU A O 1
ATOM 746 N N . GLU A 1 88 ? -20.426 4.048 11.934 1.00 83.62 88 GLU A N 1
ATOM 747 C CA . GLU A 1 88 ? -20.563 2.988 10.920 1.00 83.62 88 GLU A CA 1
ATOM 748 C C . GLU A 1 88 ? -20.418 3.526 9.486 1.00 83.62 88 GLU A C 1
ATOM 750 O O . GLU A 1 88 ? -19.901 2.837 8.609 1.00 83.62 88 GLU A O 1
ATOM 755 N N . GLN A 1 89 ? -20.789 4.790 9.288 1.00 90.50 89 GLN A N 1
ATOM 756 C CA . GLN A 1 89 ? -20.777 5.489 8.014 1.00 90.50 89 GLN A CA 1
ATOM 757 C C . GLN A 1 89 ? -19.485 6.268 7.739 1.00 90.50 89 GLN A C 1
ATOM 759 O O . GLN A 1 89 ? -19.271 6.649 6.597 1.00 90.50 89 GLN A O 1
ATOM 764 N N . PHE A 1 90 ? -18.627 6.539 8.730 1.00 91.62 90 PHE A N 1
ATOM 765 C CA . PHE A 1 90 ? -17.468 7.428 8.561 1.00 91.62 90 PHE A CA 1
ATOM 766 C C . PHE A 1 90 ? -16.150 6.733 8.880 1.00 91.62 90 PHE A C 1
ATOM 768 O O . PHE A 1 90 ? -15.892 6.356 10.024 1.00 91.62 90 PHE A O 1
ATOM 775 N N . GLU A 1 91 ? -15.274 6.664 7.881 1.00 92.69 91 GLU A N 1
ATOM 776 C CA . GLU A 1 91 ? -13.930 6.105 7.998 1.00 92.69 91 GLU A CA 1
ATOM 777 C C . GLU A 1 91 ? -12.885 7.131 7.555 1.00 92.69 91 GLU A C 1
ATOM 779 O O . GLU A 1 91 ? -12.967 7.692 6.462 1.00 92.69 91 GLU A O 1
ATOM 784 N N . ALA A 1 92 ? -11.887 7.372 8.398 1.00 93.38 92 ALA A N 1
ATOM 785 C CA . ALA A 1 92 ? -10.703 8.144 8.067 1.00 93.38 92 ALA A CA 1
ATOM 786 C C . ALA A 1 92 ? -9.466 7.251 8.066 1.00 93.38 92 ALA A C 1
ATOM 788 O O . ALA A 1 92 ? -9.290 6.377 8.912 1.00 93.38 92 ALA A O 1
ATOM 789 N N . ASN A 1 93 ? -8.586 7.518 7.117 1.00 93.25 93 ASN A N 1
ATOM 790 C CA . ASN A 1 93 ? -7.288 6.898 6.967 1.00 93.25 93 ASN A CA 1
ATOM 791 C C . ASN A 1 93 ? -6.253 8.012 6.810 1.00 93.25 93 ASN A C 1
ATOM 793 O O . ASN A 1 93 ? -6.416 8.904 5.978 1.00 93.25 93 ASN A O 1
ATOM 797 N N . ALA A 1 94 ? -5.197 7.955 7.608 1.00 95.50 94 ALA A N 1
ATOM 798 C CA . ALA A 1 94 ? -4.010 8.777 7.438 1.00 95.50 94 ALA A CA 1
ATOM 799 C C . ALA A 1 94 ? -2.809 7.852 7.296 1.00 95.50 94 ALA A C 1
ATOM 801 O O . ALA A 1 94 ? -2.676 6.890 8.048 1.00 95.50 94 ALA A O 1
ATOM 802 N N . GLY A 1 95 ? -1.947 8.128 6.334 1.00 94.38 95 GLY A N 1
ATOM 803 C CA . GLY A 1 95 ? -0.874 7.238 5.954 1.00 94.38 95 GLY A CA 1
ATOM 804 C C . GLY A 1 95 ? 0.377 7.975 5.543 1.00 94.38 95 GLY A C 1
ATOM 805 O O . GLY A 1 95 ? 0.334 9.105 5.058 1.00 94.38 95 GLY A O 1
ATOM 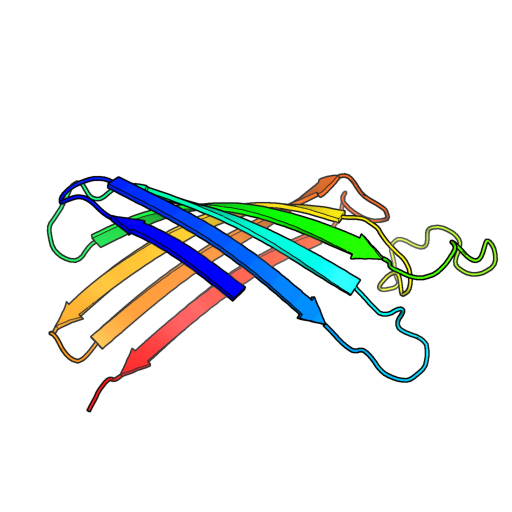806 N N . TYR A 1 96 ? 1.503 7.310 5.745 1.00 93.81 96 TYR A N 1
ATOM 807 C CA . TYR A 1 96 ? 2.784 7.754 5.242 1.00 93.81 96 TYR A CA 1
ATOM 808 C C . TYR A 1 96 ? 3.542 6.562 4.681 1.00 93.81 96 TYR A C 1
ATOM 810 O O . TYR A 1 96 ? 3.672 5.535 5.345 1.00 93.81 96 TYR A O 1
ATOM 818 N N . THR A 1 97 ? 4.017 6.693 3.449 1.00 91.81 97 THR A N 1
ATOM 819 C CA . THR A 1 97 ? 4.768 5.660 2.738 1.00 91.81 97 THR A CA 1
ATOM 820 C C . THR A 1 97 ? 6.057 6.263 2.205 1.00 91.81 97 THR A C 1
ATOM 822 O O . THR A 1 97 ? 6.036 7.314 1.574 1.00 91.81 97 THR A O 1
ATOM 825 N N . LEU A 1 98 ? 7.171 5.587 2.446 1.00 91.12 98 LEU A N 1
ATOM 826 C CA . LEU A 1 98 ? 8.507 5.947 1.995 1.00 91.12 98 LEU A CA 1
ATOM 827 C C . LEU A 1 98 ? 9.021 4.870 1.051 1.00 91.12 98 LEU A C 1
ATOM 829 O O . LEU A 1 98 ? 8.877 3.682 1.344 1.00 91.12 98 LEU A O 1
ATOM 833 N N . SER A 1 99 ? 9.670 5.266 -0.037 1.00 89.00 99 SER A N 1
ATOM 834 C CA . SER A 1 99 ? 10.451 4.314 -0.822 1.00 89.00 99 SER A CA 1
ATOM 835 C C . SER A 1 99 ? 11.784 4.061 -0.119 1.00 89.00 99 SER A C 1
ATOM 837 O O . SER A 1 99 ? 12.520 4.995 0.183 1.00 89.00 99 SER A O 1
ATOM 839 N N . ILE A 1 100 ? 12.086 2.804 0.201 1.00 89.06 100 ILE A N 1
ATOM 840 C CA . ILE A 1 100 ? 13.310 2.424 0.929 1.00 89.06 100 ILE A CA 1
ATOM 841 C C . ILE A 1 100 ? 14.364 1.805 0.012 1.00 89.06 100 ILE A C 1
ATOM 843 O O . ILE A 1 100 ? 15.541 1.751 0.363 1.00 89.06 100 ILE A O 1
ATOM 847 N N . TRP A 1 101 ? 13.957 1.340 -1.167 1.00 87.75 101 TRP A N 1
ATOM 848 C CA . TRP A 1 101 ? 14.845 0.746 -2.156 1.00 87.75 101 TRP A CA 1
ATOM 849 C C . TRP A 1 101 ? 14.256 0.889 -3.557 1.00 87.75 101 TRP A C 1
ATOM 851 O O . TRP A 1 101 ? 13.037 0.895 -3.717 1.00 87.75 101 TRP A O 1
ATOM 861 N N . GLY A 1 102 ? 15.135 0.973 -4.549 1.00 80.06 102 GLY A N 1
ATOM 862 C CA . GLY A 1 102 ? 14.787 1.186 -5.946 1.00 80.06 102 GLY A CA 1
ATOM 863 C C . GLY A 1 102 ? 15.416 2.455 -6.498 1.00 80.06 102 GLY A C 1
ATOM 864 O O . GLY A 1 102 ? 16.122 3.188 -5.795 1.00 80.06 102 GLY A O 1
ATOM 865 N N . ASP A 1 103 ? 15.165 2.711 -7.771 1.00 73.88 103 ASP A N 1
ATOM 866 C CA . ASP A 1 103 ? 15.692 3.895 -8.428 1.00 73.88 103 ASP A CA 1
ATOM 867 C C . ASP A 1 103 ? 14.936 5.139 -7.920 1.00 73.88 103 ASP A C 1
ATOM 869 O O . ASP A 1 103 ? 13.717 5.126 -7.761 1.00 73.88 103 ASP A O 1
ATOM 873 N N . ASN A 1 104 ? 15.659 6.223 -7.618 1.00 67.06 104 ASN A N 1
ATOM 874 C CA . ASN A 1 104 ? 15.132 7.447 -6.982 1.00 67.06 104 ASN A CA 1
ATOM 875 C C . ASN A 1 104 ? 14.507 7.288 -5.575 1.00 67.06 104 ASN A C 1
ATOM 877 O O . ASN A 1 104 ? 13.880 8.231 -5.084 1.00 67.06 104 ASN A O 1
ATOM 881 N N . SER A 1 105 ? 14.723 6.168 -4.873 1.00 67.81 105 SER A N 1
ATOM 882 C CA . SER A 1 105 ? 14.101 5.908 -3.558 1.00 67.81 105 SER A CA 1
ATOM 883 C C . SER A 1 105 ? 14.388 6.973 -2.484 1.00 67.81 105 SER A C 1
ATOM 885 O O . SER A 1 105 ? 13.567 7.224 -1.608 1.00 67.81 105 SER A O 1
ATOM 887 N N . TRP A 1 106 ? 15.519 7.672 -2.587 1.00 64.62 106 TRP A N 1
ATOM 888 C CA . TRP A 1 106 ? 16.033 8.588 -1.565 1.00 64.62 106 TRP A CA 1
ATOM 889 C C . TRP A 1 106 ? 15.231 9.894 -1.419 1.00 64.62 106 TRP A C 1
ATOM 891 O O . TRP A 1 106 ? 15.413 10.599 -0.431 1.00 64.62 106 TRP A O 1
ATOM 901 N N . ASN A 1 107 ? 14.336 10.212 -2.365 1.00 64.31 107 ASN A N 1
ATOM 902 C CA . ASN A 1 107 ? 13.580 11.473 -2.392 1.00 64.31 107 ASN A CA 1
ATOM 903 C C . ASN A 1 107 ? 12.052 11.292 -2.437 1.00 64.31 107 ASN A C 1
ATOM 905 O O . ASN A 1 107 ? 11.335 12.265 -2.673 1.00 64.31 107 ASN A O 1
ATOM 909 N N . TYR A 1 108 ? 11.533 10.076 -2.236 1.00 72.44 108 TYR A N 1
ATOM 910 C CA . TYR A 1 108 ? 10.112 9.792 -2.446 1.00 72.44 108 TYR A CA 1
ATOM 911 C C . TYR A 1 108 ? 9.400 9.359 -1.161 1.00 72.44 108 TYR A C 1
ATOM 913 O O . TYR A 1 108 ? 9.529 8.226 -0.693 1.00 72.44 108 TYR A O 1
ATOM 921 N N . GLY A 1 109 ? 8.613 10.282 -0.604 1.00 81.25 109 GLY A N 1
ATOM 922 C CA . GLY A 1 109 ? 7.696 10.033 0.502 1.00 81.25 109 GLY A CA 1
ATOM 923 C C . GLY A 1 109 ? 6.302 10.548 0.162 1.00 81.25 109 GLY A C 1
ATOM 924 O O . GLY A 1 109 ? 6.142 11.706 -0.217 1.00 81.25 109 GLY A O 1
ATOM 925 N N . ILE A 1 110 ? 5.292 9.697 0.312 1.00 86.38 110 ILE A N 1
ATOM 926 C CA . ILE A 1 110 ? 3.889 10.048 0.099 1.00 86.38 110 ILE A CA 1
ATOM 927 C C . ILE A 1 110 ? 3.195 10.099 1.450 1.00 86.38 110 ILE A C 1
ATOM 929 O O . ILE A 1 110 ? 3.125 9.096 2.161 1.00 86.38 110 ILE A O 1
ATOM 933 N N . PHE A 1 111 ? 2.623 11.253 1.769 1.00 92.12 111 PHE A N 1
ATOM 934 C CA . PHE A 1 111 ? 1.611 11.367 2.808 1.00 92.12 111 PHE A CA 1
ATOM 935 C C . PHE A 1 111 ? 0.226 11.293 2.166 1.00 92.12 111 PHE A C 1
ATOM 937 O O . PHE A 1 111 ? -0.069 12.041 1.234 1.00 92.12 111 PHE A O 1
ATOM 944 N N . ASN A 1 112 ? -0.620 10.386 2.648 1.00 88.94 112 ASN A N 1
ATOM 945 C CA . ASN A 1 112 ? -1.978 10.204 2.154 1.00 88.94 112 ASN A CA 1
ATOM 946 C C . ASN A 1 112 ? -2.988 10.398 3.280 1.00 88.94 112 ASN A C 1
ATOM 948 O O . ASN A 1 112 ? -2.859 9.833 4.360 1.00 88.94 112 ASN A O 1
ATOM 952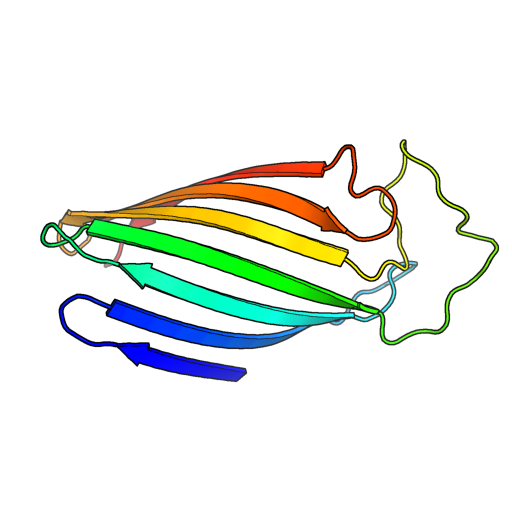 N N . MET A 1 113 ? -4.045 11.149 2.996 1.00 93.81 113 MET A N 1
ATOM 953 C CA . MET A 1 113 ? -5.226 11.221 3.845 1.00 93.81 113 MET A CA 1
ATOM 954 C C . MET A 1 113 ? -6.444 10.877 3.007 1.00 93.81 113 MET A C 1
ATOM 956 O O . MET A 1 113 ? -6.603 11.367 1.891 1.00 93.81 113 MET A O 1
ATOM 960 N N . LYS A 1 114 ? -7.309 10.028 3.549 1.00 92.88 114 LYS A N 1
ATOM 961 C CA . LYS A 1 114 ? -8.565 9.641 2.922 1.00 92.88 114 LYS A CA 1
ATOM 962 C C . LYS A 1 114 ? -9.666 9.683 3.965 1.00 92.88 114 LYS A C 1
ATOM 964 O O . LYS A 1 114 ? -9.532 9.104 5.035 1.00 92.88 114 LYS A O 1
ATOM 969 N N . MET A 1 115 ? -10.773 10.318 3.616 1.00 93.12 115 MET A N 1
ATOM 970 C CA . MET A 1 115 ? -12.012 10.270 4.379 1.00 93.12 115 MET A CA 1
ATOM 971 C C . MET A 1 115 ? -13.083 9.655 3.484 1.00 93.12 115 MET A C 1
ATOM 973 O O . MET A 1 115 ? -13.205 10.027 2.318 1.00 93.12 115 MET A O 1
ATOM 977 N N . SER A 1 116 ? -13.802 8.668 4.004 1.00 92.44 116 SER A N 1
ATOM 978 C CA . SER A 1 116 ? -14.814 7.909 3.273 1.00 92.44 116 SER A CA 1
ATOM 979 C C . SER A 1 116 ? -16.133 7.965 4.026 1.00 92.44 116 SER A C 1
ATOM 981 O O . SER A 1 116 ? -16.152 7.851 5.254 1.00 92.44 116 SER A O 1
ATOM 983 N N . TYR A 1 117 ? -17.216 8.126 3.270 1.00 92.38 117 TYR A N 1
ATOM 984 C CA . TYR A 1 117 ? -18.579 8.001 3.761 1.00 92.38 117 TYR A CA 1
ATOM 985 C C . TYR A 1 117 ? -19.244 6.780 3.118 1.00 92.38 117 TYR A C 1
ATOM 987 O O . TYR A 1 117 ? -19.150 6.601 1.901 1.00 92.38 117 TYR A O 1
ATOM 995 N N . HIS A 1 118 ? -19.886 5.944 3.928 1.00 85.12 118 HIS A N 1
ATOM 996 C CA . HIS A 1 118 ? -20.617 4.755 3.498 1.00 85.12 118 HIS A CA 1
ATOM 997 C C . HIS A 1 118 ? -22.119 4.974 3.716 1.00 85.12 118 HIS A C 1
ATOM 999 O O . HIS A 1 118 ? -22.526 5.340 4.819 1.00 85.12 118 HIS A O 1
ATOM 1005 N N . PHE A 1 119 ? -22.903 4.771 2.652 1.00 82.38 119 PHE A N 1
ATOM 1006 C CA . PHE A 1 119 ? -24.369 4.795 2.669 1.00 82.38 119 PHE A CA 1
ATOM 1007 C C . PHE A 1 119 ? -24.932 3.423 3.039 1.00 82.38 119 PHE A C 1
ATOM 1009 O O . PHE A 1 119 ? -24.336 2.415 2.589 1.00 82.38 119 PHE A O 1
#

Sequence (119 aa):
MITSVKSKRYRIAAEVLYNYRAEEFSDRLLLKTLFGLTSVENTELQMLIKYAFCLEDYKPEYLFNPRQEIFWSNNLDFGFNFNMRFLEQFEANAGYTLSIWGDNSWNYGIFNMKMSYHF

Radius of gyration: 16.7 Å; Cα contacts (8 Å, |Δi|>4): 278; chains: 1; bounding box: 44×28×44 Å

Foldseek 3Di:
DKDWDDDPFKIWIWDWDWDDDDDLAATKIKIKIKIWGDDDPQKIKIKIKIWIAGPDDDDCVQPQDLVDDRSHKTWIKIKIKIWGDPDPFKIKIWMKIATPDMRNRVPDIDTDIDIGGDD

Secondary structure (DSSP, 8-state):
-EEEEE-SSEEEEEEEEEE---TTSPPEEEEEEEEEE-SSTTEEEEEEEEEEEE-SPPPTTS---TTS--SS--EEEEEEEEEEEEETTEEEEEEEEEEEESTTGGG-EEEEEEEEE--

pLDDT: mean 85.15, std 10.13, range [60.94, 95.62]

Solvent-accessible surface area (backbone atoms only — not comparable to full-atom values): 6476 Å² total; per-residue (Å²): 93,78,52,75,52,75,58,96,44,40,33,43,35,43,35,46,44,82,45,87,50,69,89,80,33,47,37,31,41,35,43,36,40,36,45,34,41,34,90,51,90,59,36,35,45,27,41,37,41,35,40,37,39,48,75,55,82,87,59,81,89,71,56,93,49,90,90,53,86,71,48,73,48,49,34,36,33,44,27,42,34,44,36,39,44,84,46,99,39,33,38,38,36,42,34,43,36,34,34,78,37,45,76,64,20,92,79,46,71,49,77,46,77,48,77,48,77,57,133

Mean predicted aligned error: 7.04 Å